Protein AF-A0A1J0WFP7-F1 (afdb_monomer_lite)

Structure (mmCIF, N/CA/C/O backbone):
data_AF-A0A1J0WFP7-F1
#
_entry.id   AF-A0A1J0WFP7-F1
#
loop_
_atom_site.group_PDB
_atom_site.id
_atom_site.type_symbol
_atom_site.label_atom_id
_atom_site.label_alt_id
_atom_site.label_comp_id
_atom_site.label_asym_id
_atom_site.label_entity_id
_atom_site.label_seq_id
_atom_site.pdbx_PDB_ins_code
_atom_site.Cartn_x
_atom_site.Cartn_y
_atom_site.Cartn_z
_atom_site.occupancy
_atom_site.B_iso_or_equiv
_atom_site.auth_seq_id
_atom_site.auth_comp_id
_atom_site.auth_asym_id
_atom_site.auth_atom_id
_atom_site.pdbx_PDB_model_num
ATOM 1 N N . MET A 1 1 ? -6.666 -20.468 -14.752 1.00 45.28 1 MET A N 1
ATOM 2 C CA . MET A 1 1 ? -5.363 -19.826 -14.468 1.00 45.28 1 MET A CA 1
ATOM 3 C C . MET A 1 1 ? -5.597 -18.331 -14.370 1.00 45.28 1 MET A C 1
ATOM 5 O O . MET A 1 1 ? -5.958 -17.728 -15.368 1.00 45.28 1 MET A O 1
ATOM 9 N N . THR A 1 2 ? -5.495 -17.735 -13.188 1.00 53.22 2 THR A N 1
ATOM 10 C CA . THR A 1 2 ? -5.694 -16.289 -13.021 1.00 53.22 2 THR A CA 1
ATOM 11 C C . THR A 1 2 ? -4.417 -15.551 -13.432 1.00 53.22 2 THR A C 1
ATOM 13 O O . THR A 1 2 ? -3.443 -15.472 -12.689 1.00 53.22 2 THR A O 1
ATOM 16 N N . THR A 1 3 ? -4.406 -15.037 -14.661 1.00 74.56 3 THR A N 1
ATOM 17 C CA . THR A 1 3 ? -3.293 -14.317 -15.309 1.00 74.56 3 THR A CA 1
ATOM 18 C C . THR A 1 3 ? -3.260 -12.835 -14.927 1.00 74.56 3 THR A C 1
ATOM 20 O O . THR A 1 3 ? -2.987 -11.973 -15.762 1.00 74.56 3 THR A O 1
ATOM 23 N N . ALA A 1 4 ? -3.611 -12.507 -13.684 1.00 84.31 4 ALA A N 1
ATOM 24 C CA . ALA A 1 4 ? -3.690 -11.119 -13.258 1.00 84.31 4 ALA A CA 1
ATOM 25 C C . ALA A 1 4 ? -2.282 -10.502 -13.232 1.00 84.31 4 ALA A C 1
ATOM 27 O O . ALA A 1 4 ? -1.344 -11.104 -12.696 1.00 84.31 4 ALA A O 1
ATOM 28 N N . ARG A 1 5 ? -2.133 -9.332 -13.857 1.00 87.00 5 ARG A N 1
ATOM 29 C 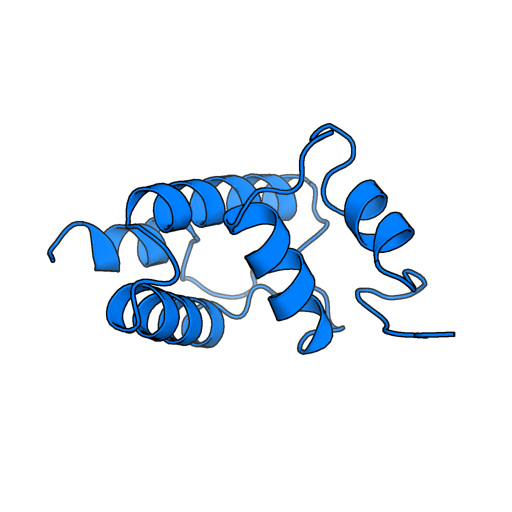CA . ARG A 1 5 ? -0.866 -8.603 -13.946 1.00 87.00 5 ARG A CA 1
ATOM 30 C C . ARG A 1 5 ? -0.803 -7.561 -12.841 1.00 87.00 5 ARG A C 1
ATOM 32 O O . ARG A 1 5 ? -1.703 -6.736 -12.744 1.00 87.00 5 ARG A O 1
ATOM 39 N N . PHE A 1 6 ? 0.267 -7.591 -12.057 1.00 89.69 6 PHE A N 1
ATOM 40 C CA . PHE A 1 6 ? 0.489 -6.650 -10.955 1.00 89.69 6 PHE A CA 1
ATOM 41 C C . PHE A 1 6 ? 1.541 -5.591 -11.313 1.00 89.69 6 PHE A C 1
ATOM 43 O O . PHE A 1 6 ? 1.503 -4.491 -10.773 1.00 89.69 6 PHE A O 1
ATOM 50 N N . ASP A 1 7 ? 2.445 -5.918 -12.244 1.00 87.50 7 ASP A N 1
ATOM 51 C CA . ASP A 1 7 ? 3.507 -5.040 -12.750 1.00 87.50 7 ASP A CA 1
ATOM 52 C C . ASP A 1 7 ? 3.994 -5.529 -14.135 1.00 87.50 7 ASP A C 1
ATOM 54 O O . ASP A 1 7 ? 3.655 -6.660 -14.523 1.00 87.50 7 ASP A O 1
ATOM 58 N N . PRO A 1 8 ? 4.756 -4.749 -14.932 1.00 86.19 8 PRO A N 1
ATOM 59 C CA . PRO A 1 8 ? 5.345 -5.240 -16.177 1.00 86.19 8 PRO A CA 1
ATOM 60 C C . PRO A 1 8 ? 6.159 -6.528 -15.969 1.00 86.19 8 PRO A C 1
ATOM 62 O O . PRO A 1 8 ? 7.144 -6.563 -15.244 1.00 86.19 8 PRO A O 1
ATOM 65 N N . GLY A 1 9 ? 5.728 -7.622 -16.604 1.00 87.12 9 GLY A N 1
ATOM 66 C CA . GLY A 1 9 ? 6.381 -8.932 -16.474 1.00 87.12 9 GLY A CA 1
ATOM 67 C C . GLY A 1 9 ? 6.021 -9.723 -15.207 1.00 87.12 9 GLY A C 1
ATOM 68 O O . GLY A 1 9 ? 6.378 -10.898 -15.111 1.00 87.12 9 GLY A O 1
ATOM 69 N N . ILE A 1 10 ? 5.263 -9.141 -14.271 1.00 90.50 10 ILE A N 1
ATOM 70 C CA . ILE A 1 10 ? 4.891 -9.775 -13.001 1.00 90.50 10 ILE A CA 1
ATOM 71 C C . ILE A 1 10 ? 3.420 -10.202 -13.032 1.00 90.50 10 ILE A C 1
ATOM 73 O O . ILE A 1 10 ? 2.497 -9.388 -12.928 1.00 90.50 10 ILE A O 1
ATOM 77 N N . TYR A 1 11 ? 3.212 -11.513 -13.168 1.00 91.12 11 TYR A N 1
ATOM 78 C CA . TYR A 1 11 ? 1.895 -12.138 -13.276 1.00 91.12 11 TYR A CA 1
ATOM 79 C C . TYR A 1 11 ? 1.667 -13.160 -12.172 1.00 91.12 11 TYR A C 1
ATOM 81 O O . TYR A 1 11 ? 2.537 -13.982 -11.877 1.00 91.12 11 TYR A O 1
ATOM 89 N N . GLY A 1 12 ? 0.450 -13.158 -11.639 1.00 90.69 12 GLY A N 1
ATOM 90 C CA . GLY A 1 12 ? 0.032 -14.088 -10.604 1.00 90.69 12 GLY A CA 1
ATOM 91 C C . GLY A 1 12 ? 0.486 -13.671 -9.207 1.00 90.69 12 GLY A C 1
ATOM 92 O O . GLY A 1 12 ? 1.541 -13.071 -8.999 1.00 90.69 12 GLY A O 1
ATOM 93 N N . PHE A 1 13 ? -0.342 -14.035 -8.235 1.00 89.62 13 PHE A N 1
ATOM 94 C CA . PHE A 1 13 ? -0.247 -13.564 -6.860 1.00 89.62 13 PHE A CA 1
ATOM 95 C C . PHE A 1 13 ? 1.086 -13.909 -6.181 1.00 89.62 13 PHE A C 1
ATOM 97 O O . PHE A 1 13 ? 1.757 -13.024 -5.664 1.00 89.62 13 PHE A O 1
ATOM 104 N N . HIS A 1 14 ? 1.536 -15.167 -6.253 1.00 89.75 14 HIS A N 1
ATOM 105 C CA . HIS A 1 14 ? 2.794 -15.583 -5.616 1.00 89.75 14 HIS A CA 1
ATOM 106 C C . HIS A 1 14 ? 4.024 -14.848 -6.166 1.00 89.75 14 HIS A C 1
ATOM 108 O O . HIS A 1 14 ? 4.943 -14.530 -5.412 1.00 89.75 14 HIS A O 1
ATOM 114 N N . ARG A 1 15 ? 4.048 -14.564 -7.477 1.00 91.69 15 ARG A N 1
ATOM 115 C CA . ARG A 1 15 ? 5.146 -13.802 -8.087 1.00 91.69 15 ARG A CA 1
ATOM 116 C C . ARG A 1 15 ? 5.081 -12.334 -7.689 1.00 91.69 15 ARG A C 1
ATOM 118 O O . ARG A 1 15 ? 6.125 -11.764 -7.403 1.00 91.69 15 ARG A O 1
ATOM 125 N N . ALA A 1 16 ? 3.884 -11.752 -7.635 1.00 92.38 16 ALA A N 1
ATOM 126 C CA . ALA A 1 16 ? 3.686 -10.383 -7.173 1.00 92.38 16 ALA A CA 1
ATOM 127 C C . ALA A 1 16 ? 4.128 -10.209 -5.716 1.00 92.38 16 ALA A C 1
ATOM 129 O O . ALA A 1 16 ? 4.902 -9.303 -5.429 1.00 92.38 16 ALA A O 1
ATOM 130 N N . HIS A 1 17 ? 3.727 -11.121 -4.828 1.00 94.50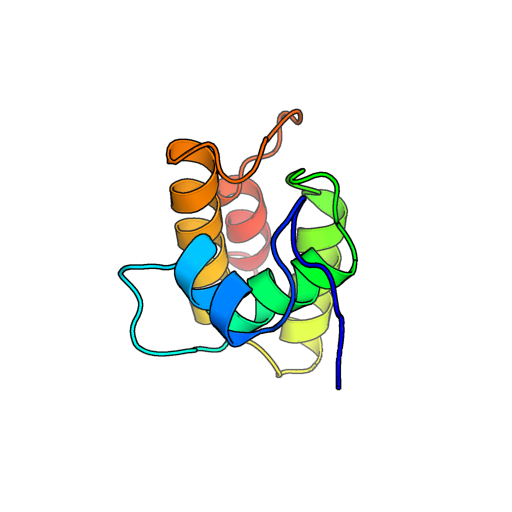 17 HIS A N 1
ATOM 131 C CA . HIS A 1 17 ? 4.140 -11.103 -3.429 1.00 94.50 17 HIS A CA 1
ATOM 132 C C . HIS A 1 17 ? 5.667 -11.115 -3.291 1.00 94.50 17 HIS A C 1
ATOM 134 O O . HIS A 1 17 ? 6.231 -10.185 -2.734 1.00 94.50 17 HIS A O 1
ATOM 140 N N . ARG A 1 18 ? 6.353 -12.084 -3.915 1.00 93.31 18 ARG A N 1
ATOM 141 C CA . ARG A 1 18 ? 7.825 -12.155 -3.890 1.00 93.31 18 ARG A CA 1
ATOM 142 C C . ARG A 1 18 ? 8.493 -10.942 -4.546 1.00 93.31 18 ARG A C 1
ATOM 144 O O . ARG A 1 18 ? 9.578 -10.545 -4.136 1.00 93.31 18 ARG A O 1
ATOM 151 N N . HIS A 1 19 ? 7.878 -10.377 -5.585 1.00 92.56 19 HIS A N 1
ATOM 152 C CA . HIS A 1 19 ? 8.413 -9.209 -6.274 1.00 92.56 19 HIS A CA 1
ATOM 153 C C . HIS A 1 19 ? 8.341 -7.957 -5.400 1.00 92.56 19 HIS A C 1
ATOM 155 O O . HIS A 1 19 ? 9.352 -7.276 -5.263 1.00 92.56 19 HIS A O 1
ATOM 161 N N . PHE A 1 20 ? 7.192 -7.652 -4.796 1.00 93.56 20 PHE A N 1
ATOM 162 C CA . PHE A 1 20 ? 7.020 -6.447 -3.981 1.00 93.56 20 PHE A CA 1
ATOM 163 C C . PHE A 1 20 ? 7.600 -6.623 -2.573 1.00 93.56 20 PHE A C 1
ATOM 165 O O . PHE A 1 20 ? 8.375 -5.772 -2.136 1.00 93.56 20 PHE A O 1
ATOM 172 N N . PHE A 1 21 ? 7.352 -7.768 -1.938 1.00 95.19 21 PHE A N 1
ATOM 173 C CA . PHE A 1 21 ? 7.657 -8.049 -0.535 1.00 95.19 21 PHE A CA 1
ATOM 174 C C . PHE A 1 21 ? 8.498 -9.334 -0.371 1.00 95.19 21 PHE A C 1
ATOM 176 O O . PHE A 1 21 ? 8.006 -10.346 0.119 1.00 95.19 21 PHE A O 1
ATOM 183 N N . PRO A 1 22 ? 9.773 -9.346 -0.808 1.00 91.62 22 PRO A N 1
ATOM 184 C CA . PRO A 1 22 ? 10.621 -10.537 -0.700 1.00 91.62 22 PRO A CA 1
ATOM 185 C C . PRO A 1 22 ? 10.927 -10.941 0.752 1.00 91.62 22 PRO A C 1
ATOM 187 O O . PRO A 1 22 ? 11.108 -12.128 1.008 1.00 91.62 22 PRO A O 1
ATOM 190 N N . GLU A 1 23 ? 10.950 -9.972 1.673 1.00 89.00 23 GLU A N 1
ATOM 191 C CA . GLU A 1 23 ? 11.284 -10.161 3.095 1.00 89.00 23 GLU A CA 1
ATOM 192 C C . GLU A 1 23 ? 10.054 -10.373 3.993 1.00 89.00 23 GLU A C 1
ATOM 194 O O . GLU A 1 23 ? 10.198 -10.565 5.196 1.00 89.00 23 GLU A O 1
ATOM 199 N N . GLU A 1 24 ? 8.842 -10.335 3.432 1.00 88.62 24 GLU A N 1
ATOM 200 C CA . GLU A 1 24 ? 7.601 -10.549 4.182 1.00 88.62 24 GLU A CA 1
ATOM 201 C C . GLU A 1 24 ? 7.111 -11.974 3.899 1.00 88.62 24 GLU A C 1
ATOM 203 O O . GLU A 1 24 ? 6.639 -12.251 2.797 1.00 88.62 24 GLU A O 1
ATOM 208 N N . PRO A 1 25 ? 7.255 -12.929 4.831 1.00 80.06 25 PRO A N 1
ATOM 209 C CA . PRO A 1 25 ? 6.782 -14.293 4.609 1.00 80.06 25 PRO A CA 1
ATOM 210 C C . PRO A 1 25 ? 5.257 -14.409 4.741 1.00 80.06 25 PRO A C 1
ATOM 212 O O . PRO A 1 25 ? 4.655 -15.290 4.123 1.00 80.06 25 PRO A O 1
ATOM 215 N N . GLU A 1 26 ? 4.636 -13.530 5.531 1.00 88.44 26 GLU A N 1
ATOM 216 C CA . GLU A 1 26 ? 3.209 -13.552 5.838 1.00 88.44 26 GLU A CA 1
ATOM 217 C C . GLU A 1 26 ? 2.443 -12.460 5.091 1.00 88.44 26 GLU A C 1
ATOM 219 O O . GLU A 1 26 ? 2.911 -11.339 4.905 1.00 88.44 26 GLU A O 1
ATOM 224 N N . ILE A 1 27 ? 1.223 -12.801 4.680 1.00 92.31 27 ILE A N 1
ATOM 225 C CA . ILE A 1 27 ? 0.333 -11.897 3.956 1.00 92.31 27 ILE A CA 1
ATOM 226 C C . ILE A 1 27 ? -0.713 -11.383 4.936 1.00 92.31 27 ILE A C 1
ATOM 228 O O . ILE A 1 27 ? -1.747 -12.015 5.156 1.00 92.31 27 ILE A O 1
ATOM 232 N N . ASP A 1 28 ? -0.427 -10.227 5.523 1.00 94.81 28 ASP A N 1
ATOM 233 C CA . ASP A 1 28 ? -1.371 -9.501 6.364 1.00 94.81 28 ASP A CA 1
ATOM 234 C C . ASP A 1 28 ? -2.351 -8.654 5.521 1.00 94.81 28 ASP A C 1
ATOM 236 O O . ASP A 1 28 ? -2.354 -8.674 4.279 1.00 94.81 28 ASP A O 1
ATOM 240 N N . ARG A 1 29 ? -3.235 -7.908 6.195 1.00 96.12 29 ARG A N 1
ATOM 241 C CA . ARG A 1 29 ? -4.217 -7.041 5.526 1.00 96.12 29 ARG A CA 1
ATOM 242 C C . ARG A 1 29 ? -3.557 -5.922 4.723 1.00 96.12 29 ARG A C 1
ATOM 244 O O . ARG A 1 29 ? -4.070 -5.569 3.663 1.00 96.12 29 ARG A O 1
ATOM 251 N N . ALA A 1 30 ? -2.434 -5.384 5.189 1.00 96.50 30 ALA A N 1
ATOM 252 C CA . ALA A 1 30 ? -1.732 -4.294 4.525 1.00 96.50 30 ALA A CA 1
ATOM 253 C C . ALA A 1 30 ? -1.029 -4.773 3.244 1.00 96.50 30 ALA A C 1
ATOM 255 O O . ALA A 1 30 ? -1.182 -4.161 2.185 1.00 96.50 30 ALA A O 1
ATOM 256 N N . VAL A 1 31 ? -0.338 -5.915 3.306 1.00 96.31 31 VAL A N 1
ATOM 257 C CA . VAL A 1 31 ? 0.254 -6.586 2.139 1.00 96.31 31 VAL A CA 1
ATOM 258 C C . VAL A 1 31 ? -0.838 -6.940 1.128 1.00 96.31 31 VAL A C 1
ATOM 260 O O . VAL A 1 31 ? -0.711 -6.642 -0.063 1.00 96.31 31 VAL A O 1
ATOM 263 N N . SER A 1 32 ? -1.949 -7.515 1.602 1.00 95.25 32 SER A N 1
ATOM 264 C CA . SER A 1 32 ? -3.107 -7.843 0.763 1.00 95.25 32 SER A CA 1
ATOM 265 C C . SER A 1 32 ? -3.675 -6.609 0.068 1.00 95.25 32 SER A C 1
ATOM 267 O O . SER A 1 32 ? -3.913 -6.644 -1.140 1.00 95.25 32 SER A O 1
ATOM 269 N N . PHE A 1 33 ? -3.856 -5.511 0.810 1.00 95.88 33 PHE A N 1
ATOM 270 C CA . PHE A 1 33 ? -4.346 -4.245 0.276 1.00 95.88 33 PHE A CA 1
ATOM 271 C C . PHE A 1 33 ? -3.481 -3.764 -0.888 1.00 95.88 33 PHE A C 1
ATOM 273 O O . PHE A 1 33 ? -4.010 -3.492 -1.964 1.00 95.88 33 PHE A O 1
ATOM 280 N N . ILE A 1 34 ? -2.158 -3.715 -0.709 1.00 95.38 34 ILE A N 1
ATOM 281 C CA . ILE A 1 34 ? -1.248 -3.218 -1.747 1.00 95.38 34 ILE A CA 1
ATOM 282 C C . ILE A 1 34 ? -1.281 -4.130 -2.974 1.00 95.38 34 ILE A C 1
ATOM 284 O O . ILE A 1 34 ? -1.394 -3.640 -4.097 1.00 95.38 34 ILE A O 1
ATOM 288 N N . LEU A 1 35 ? -1.249 -5.454 -2.797 1.00 93.38 35 LEU A N 1
ATOM 289 C CA . LEU A 1 35 ? -1.326 -6.384 -3.928 1.00 93.38 35 LEU A CA 1
ATOM 290 C C . LEU A 1 35 ? -2.644 -6.217 -4.703 1.00 93.38 35 LEU A C 1
ATOM 292 O O . LEU A 1 35 ? -2.630 -6.167 -5.933 1.00 93.38 35 LEU A O 1
ATOM 296 N N . VAL A 1 36 ? -3.777 -6.071 -4.014 1.00 92.62 36 VAL A N 1
ATOM 297 C CA . VAL A 1 36 ? -5.079 -5.835 -4.661 1.00 92.62 36 VAL A CA 1
ATOM 298 C C . VAL A 1 36 ? -5.135 -4.463 -5.338 1.00 92.62 36 VAL A C 1
ATOM 300 O O . VAL A 1 36 ? -5.606 -4.363 -6.471 1.00 92.62 36 VAL A O 1
ATOM 303 N N . GLU A 1 37 ? -4.618 -3.408 -4.705 1.00 92.12 37 GLU A N 1
ATOM 304 C CA . GLU A 1 37 ? -4.541 -2.064 -5.294 1.00 92.12 37 GLU A CA 1
ATOM 305 C C . GLU A 1 37 ? -3.795 -2.095 -6.630 1.00 92.12 37 GLU A C 1
ATOM 307 O O . GLU A 1 37 ? -4.251 -1.481 -7.608 1.00 92.12 37 GLU A O 1
ATOM 312 N N . ARG A 1 38 ? -2.712 -2.881 -6.683 1.00 89.94 38 ARG A N 1
ATOM 313 C CA . ARG A 1 38 ? -1.822 -3.030 -7.838 1.00 89.94 38 ARG A CA 1
ATOM 314 C C . ARG A 1 38 ? -2.462 -3.710 -9.035 1.00 89.94 38 ARG A C 1
ATOM 316 O O . ARG A 1 38 ? -2.120 -3.365 -10.165 1.00 89.94 38 ARG A O 1
ATOM 323 N N . LEU A 1 39 ? -3.456 -4.572 -8.825 1.00 86.19 39 LEU A N 1
ATOM 324 C CA . LEU A 1 39 ? -4.248 -5.139 -9.923 1.00 86.19 39 LEU A CA 1
ATOM 325 C C . LEU A 1 39 ? -4.927 -4.059 -10.775 1.00 86.19 39 LEU A C 1
ATOM 327 O O . LEU A 1 39 ? -5.053 -4.213 -11.988 1.00 86.19 39 LEU A O 1
ATOM 331 N N . GLY A 1 40 ? -5.341 -2.953 -10.151 1.00 79.00 40 GLY A N 1
ATOM 332 C CA . GLY A 1 40 ? -5.941 -1.810 -10.842 1.00 79.00 40 GLY A CA 1
ATOM 333 C C . GLY A 1 40 ? -4.926 -0.798 -11.379 1.00 79.00 40 GLY A C 1
ATOM 334 O O . GLY A 1 40 ? -5.323 0.193 -11.986 1.00 79.00 40 GLY A O 1
ATOM 335 N N . ASN A 1 41 ? -3.629 -1.006 -11.141 1.00 78.38 41 ASN A N 1
ATOM 336 C CA . ASN A 1 41 ? -2.596 0.000 -11.345 1.00 78.38 41 ASN A CA 1
ATOM 337 C C . ASN A 1 41 ? -1.298 -0.643 -11.863 1.00 78.38 41 ASN A C 1
ATOM 339 O O . ASN A 1 41 ? -0.302 -0.811 -11.174 1.00 78.38 41 ASN A O 1
ATOM 343 N N . ILE A 1 42 ? -1.287 -0.991 -13.141 1.00 74.12 42 ILE A N 1
ATOM 344 C CA . ILE A 1 42 ? -0.152 -1.660 -13.803 1.00 74.12 42 ILE A CA 1
ATOM 345 C C . ILE A 1 42 ? 0.995 -0.716 -14.213 1.00 74.12 42 ILE A C 1
ATOM 347 O O . ILE A 1 42 ? 1.891 -1.139 -14.938 1.00 74.12 42 ILE A O 1
ATOM 351 N N . ARG A 1 43 ? 0.927 0.572 -13.844 1.00 81.06 43 ARG A N 1
ATOM 352 C CA . ARG A 1 43 ? 1.916 1.610 -14.205 1.00 81.06 43 ARG A CA 1
ATOM 353 C C . ARG A 1 43 ? 2.955 1.863 -13.106 1.00 81.06 43 ARG A C 1
ATOM 355 O O . ARG A 1 43 ? 3.681 2.846 -13.188 1.00 81.06 43 ARG A O 1
ATOM 362 N N . SER A 1 44 ? 2.946 1.046 -12.053 1.00 85.19 44 SER A N 1
ATOM 363 C CA . SER A 1 44 ? 3.850 1.172 -10.899 1.00 85.19 44 SER A CA 1
ATOM 364 C C . SER A 1 44 ? 3.784 2.545 -10.204 1.00 85.19 44 SER A C 1
ATOM 366 O O . SER A 1 44 ? 4.720 2.942 -9.526 1.00 85.19 44 SER A O 1
ATOM 368 N N . LEU A 1 45 ? 2.683 3.296 -10.359 1.00 91.94 45 LEU A N 1
ATOM 369 C CA . LEU A 1 45 ? 2.515 4.623 -9.754 1.00 91.94 45 LEU A CA 1
ATOM 370 C C . LEU A 1 45 ? 1.903 4.540 -8.354 1.00 91.94 45 LEU A C 1
ATOM 372 O O . LEU A 1 45 ? 1.005 3.725 -8.110 1.00 91.94 45 LEU A O 1
ATOM 376 N N . PHE A 1 46 ? 2.324 5.445 -7.475 1.00 94.56 46 PHE A N 1
ATOM 377 C CA . PHE A 1 46 ? 1.657 5.745 -6.214 1.00 94.56 46 PHE A CA 1
ATOM 378 C C . PHE A 1 46 ? 0.474 6.692 -6.467 1.00 94.56 46 PHE A C 1
ATOM 380 O O . PHE A 1 46 ? 0.649 7.885 -6.699 1.00 94.56 46 PHE A O 1
ATOM 387 N N . LEU A 1 47 ? -0.750 6.154 -6.469 1.00 93.81 47 LEU A N 1
ATOM 388 C CA . LEU A 1 47 ? -1.972 6.924 -6.729 1.00 93.81 47 LEU A CA 1
ATOM 389 C C . LEU A 1 47 ? -2.588 7.408 -5.412 1.00 93.81 47 LEU A C 1
ATOM 391 O O . LEU A 1 47 ? -3.597 6.862 -4.968 1.00 93.81 47 LEU A O 1
ATOM 395 N N . ALA A 1 48 ? -1.965 8.414 -4.793 1.00 94.31 48 ALA A N 1
ATOM 396 C CA . ALA A 1 48 ? -2.245 8.841 -3.420 1.00 94.31 48 ALA A CA 1
ATOM 397 C C . ALA A 1 48 ? -3.743 9.021 -3.099 1.00 94.31 48 ALA A C 1
ATOM 399 O O . ALA A 1 48 ? -4.250 8.386 -2.178 1.00 94.31 48 ALA A O 1
ATOM 400 N N . GLU A 1 49 ? -4.480 9.799 -3.899 1.00 92.56 49 GLU A N 1
ATOM 401 C CA . GLU A 1 49 ? -5.916 10.032 -3.669 1.00 92.56 49 GLU A CA 1
ATOM 402 C C . GLU A 1 49 ? -6.757 8.756 -3.766 1.00 92.56 49 GLU A C 1
ATOM 404 O O . GLU A 1 49 ? -7.637 8.523 -2.940 1.00 92.56 49 GLU A O 1
ATOM 409 N N . ARG A 1 50 ? -6.461 7.888 -4.742 1.00 93.19 50 ARG A N 1
ATOM 410 C CA . ARG A 1 50 ? -7.152 6.599 -4.884 1.00 93.19 50 ARG A CA 1
ATOM 411 C C . ARG A 1 50 ? -6.867 5.706 -3.680 1.00 93.19 50 ARG A C 1
ATOM 413 O O . ARG A 1 50 ? -7.782 5.073 -3.164 1.00 93.19 50 ARG A O 1
ATOM 420 N N . ILE A 1 51 ? -5.608 5.642 -3.249 1.00 95.50 51 ILE A N 1
ATOM 421 C CA . ILE A 1 51 ? -5.184 4.851 -2.090 1.00 95.50 51 ILE A CA 1
ATOM 422 C C . ILE A 1 51 ? -5.904 5.349 -0.833 1.00 95.50 51 ILE A C 1
ATOM 424 O O . ILE A 1 51 ? -6.513 4.540 -0.137 1.00 95.50 51 ILE A O 1
ATOM 428 N N . ARG A 1 52 ? -5.919 6.667 -0.593 1.00 95.75 52 ARG A N 1
ATOM 429 C CA . ARG A 1 52 ? -6.630 7.289 0.531 1.00 95.75 52 ARG A CA 1
ATOM 430 C C . ARG A 1 52 ? -8.116 6.927 0.529 1.00 95.75 52 ARG A C 1
ATOM 432 O O . ARG A 1 52 ? -8.605 6.411 1.525 1.00 95.75 52 ARG A O 1
ATOM 439 N N . GLN A 1 53 ? -8.810 7.112 -0.595 1.00 95.25 53 GLN A N 1
ATOM 440 C CA . GLN A 1 53 ? -10.239 6.793 -0.721 1.00 95.25 53 GLN A CA 1
ATOM 441 C C . GLN A 1 53 ? -10.545 5.309 -0.472 1.00 95.25 53 GLN A C 1
ATOM 443 O O . GLN A 1 53 ? -11.548 4.974 0.157 1.00 95.25 53 GLN A O 1
ATOM 448 N N . LEU A 1 54 ? -9.690 4.404 -0.962 1.00 96.25 54 LEU A N 1
ATOM 449 C CA . LEU A 1 54 ? -9.853 2.970 -0.724 1.00 96.25 54 LEU A CA 1
ATOM 450 C C . LEU A 1 54 ? -9.661 2.622 0.755 1.00 96.25 54 LEU A C 1
ATOM 452 O O . LEU A 1 54 ? -10.449 1.852 1.296 1.00 96.25 54 LEU A O 1
ATOM 456 N N . LEU A 1 55 ? -8.654 3.197 1.414 1.00 97.19 55 LEU A N 1
ATOM 457 C CA . LEU A 1 55 ? -8.414 2.980 2.841 1.00 97.19 55 LEU A CA 1
ATOM 458 C C . LEU A 1 55 ? -9.544 3.559 3.700 1.00 97.19 55 LEU A C 1
ATOM 460 O O . LEU A 1 55 ? -10.022 2.870 4.593 1.00 97.19 55 LEU A O 1
ATOM 464 N N . GLU A 1 56 ? -10.029 4.768 3.398 1.00 96.94 56 GLU A N 1
ATOM 465 C CA . GLU A 1 56 ? -11.179 5.385 4.084 1.00 96.94 56 GLU A CA 1
ATOM 466 C C . GLU A 1 56 ? -12.400 4.476 4.032 1.00 96.94 56 GLU A C 1
ATOM 468 O O . GLU A 1 56 ? -13.021 4.195 5.058 1.00 96.94 56 GLU A O 1
ATOM 473 N N . ARG A 1 57 ? -12.691 3.945 2.843 1.00 96.94 57 ARG A N 1
ATOM 474 C CA . ARG A 1 57 ? -13.776 2.992 2.654 1.00 96.94 57 ARG A CA 1
ATOM 475 C C . ARG A 1 57 ? -13.576 1.729 3.495 1.00 96.94 57 ARG A C 1
ATOM 477 O O . ARG A 1 57 ? -14.471 1.377 4.256 1.00 96.94 57 ARG A O 1
ATOM 484 N N . LEU A 1 58 ? -12.421 1.070 3.394 1.00 97.44 58 LEU A N 1
ATOM 485 C CA . LEU A 1 58 ? -12.156 -0.191 4.101 1.00 97.44 58 LEU A CA 1
ATOM 486 C C . LEU A 1 58 ? -12.167 -0.032 5.626 1.00 97.44 58 LEU A C 1
ATOM 488 O O . LEU A 1 58 ? -12.630 -0.932 6.326 1.00 97.44 58 LEU A O 1
ATOM 492 N N . VAL A 1 59 ? -11.696 1.107 6.136 1.00 97.00 59 VAL A N 1
ATOM 493 C CA . VAL A 1 59 ? -11.778 1.441 7.563 1.00 97.00 59 VAL A CA 1
ATOM 494 C C . VAL A 1 59 ? -13.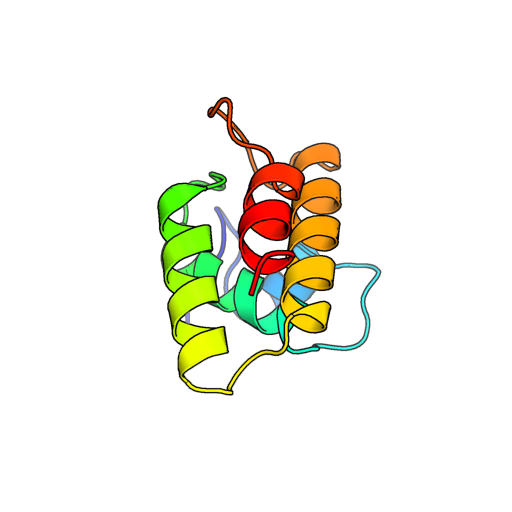229 1.681 7.976 1.00 97.00 59 VAL A C 1
ATOM 496 O O . VAL A 1 59 ? -13.673 1.111 8.969 1.00 97.00 59 VAL A O 1
ATOM 499 N N . SER A 1 60 ? -14.002 2.447 7.197 1.00 96.75 60 SER A N 1
ATOM 500 C CA . SER A 1 60 ? -15.423 2.697 7.491 1.00 96.75 60 SER A CA 1
ATOM 501 C C . SER A 1 60 ? -16.286 1.428 7.456 1.00 96.75 60 SER A C 1
ATOM 503 O O . SER A 1 60 ? -17.253 1.315 8.204 1.00 96.75 60 SER A O 1
ATOM 505 N N . GLU A 1 61 ? -15.909 0.452 6.626 1.00 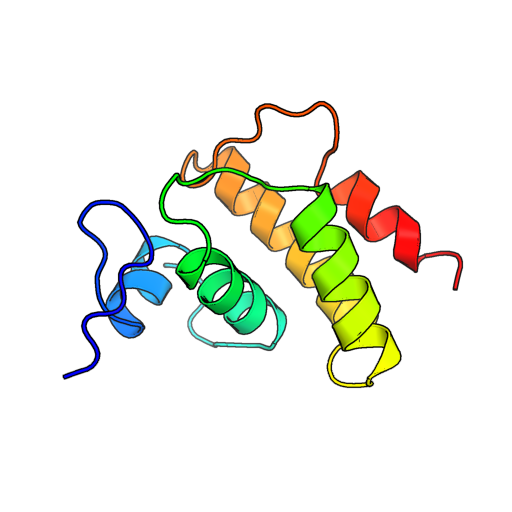97.25 61 GLU A N 1
ATOM 506 C CA . GLU A 1 61 ? -16.551 -0.864 6.527 1.00 97.25 61 GLU A CA 1
ATOM 507 C C . GLU A 1 61 ? -16.050 -1.851 7.607 1.00 97.25 61 GLU A C 1
ATOM 509 O O . GLU A 1 61 ? -16.531 -2.981 7.678 1.00 97.25 61 GLU A O 1
ATOM 514 N N . GLY A 1 62 ? -15.085 -1.457 8.450 1.00 96.25 62 GLY A N 1
ATOM 515 C CA . GLY A 1 62 ? -14.517 -2.300 9.509 1.00 96.25 62 GLY A CA 1
ATOM 516 C C . GLY A 1 62 ? -13.619 -3.439 9.008 1.00 96.25 62 GLY A C 1
ATOM 517 O O . GLY A 1 62 ? -13.317 -4.365 9.760 1.00 96.25 62 GLY A O 1
ATOM 518 N N . LEU A 1 63 ? -13.187 -3.395 7.745 1.00 96.88 63 LEU A N 1
ATOM 519 C CA . LEU A 1 63 ? -12.337 -4.415 7.121 1.00 96.88 63 LEU A CA 1
ATOM 520 C C . LEU A 1 63 ? -10.846 -4.198 7.405 1.00 96.88 63 LEU A C 1
ATOM 522 O O . LEU A 1 63 ? -10.061 -5.144 7.317 1.00 96.88 63 LEU A O 1
ATOM 526 N N . MET A 1 64 ? -10.460 -2.967 7.746 1.00 97.19 64 MET A N 1
ATOM 527 C CA . MET A 1 64 ? -9.108 -2.592 8.155 1.00 97.19 64 MET A CA 1
ATOM 528 C C . MET A 1 64 ? -9.159 -1.663 9.368 1.00 97.19 64 MET A C 1
ATOM 530 O O . MET A 1 64 ? -10.046 -0.823 9.489 1.00 97.19 64 MET A O 1
ATOM 534 N N . SER A 1 65 ? -8.189 -1.809 10.261 1.00 96.75 65 SER A N 1
ATOM 535 C CA . SER A 1 65 ? -7.975 -0.915 11.398 1.00 96.75 65 SER A CA 1
ATOM 536 C C . SER A 1 65 ? -7.063 0.261 11.030 1.00 96.75 65 SER A C 1
ATOM 538 O O . SER A 1 65 ? -6.367 0.243 10.013 1.00 96.75 65 SER A O 1
ATOM 540 N N . VAL A 1 66 ? -6.999 1.276 11.895 1.00 95.81 66 VAL A N 1
ATOM 541 C CA . VAL A 1 66 ? -6.035 2.384 11.751 1.00 95.81 66 VAL A CA 1
ATOM 542 C C . VAL A 1 66 ? -4.583 1.883 11.813 1.00 95.81 66 VAL A C 1
ATOM 544 O O . VAL A 1 66 ? -3.713 2.437 11.143 1.00 95.81 66 VAL A O 1
ATOM 547 N N . ASP A 1 67 ? -4.301 0.812 12.557 1.00 96.44 67 ASP A N 1
ATOM 548 C CA . ASP A 1 67 ? -2.957 0.226 12.601 1.00 96.44 67 ASP A CA 1
ATOM 549 C C . ASP A 1 67 ? -2.601 -0.497 11.295 1.00 96.44 67 ASP A C 1
ATOM 551 O O . ASP A 1 67 ? -1.467 -0.380 10.825 1.00 96.44 67 ASP A O 1
ATOM 555 N N . ASP A 1 68 ? -3.579 -1.132 10.635 1.00 97.38 68 ASP A N 1
ATOM 556 C CA . ASP A 1 68 ? -3.391 -1.665 9.281 1.00 97.38 68 ASP A CA 1
ATOM 557 C C . ASP A 1 68 ? -3.068 -0.526 8.289 1.00 97.38 68 ASP A C 1
ATOM 559 O O . ASP A 1 68 ? -2.207 -0.683 7.425 1.00 97.38 68 ASP A O 1
ATOM 563 N N . VAL A 1 69 ? -3.695 0.652 8.429 1.00 97.50 69 VAL A N 1
ATOM 564 C CA . VAL A 1 69 ? -3.388 1.838 7.599 1.00 97.50 69 VAL A CA 1
ATOM 565 C C . VAL A 1 69 ? -1.960 2.337 7.830 1.00 97.50 69 VAL A C 1
ATOM 567 O O . VAL A 1 69 ? -1.241 2.602 6.864 1.00 97.50 69 VAL A O 1
ATOM 570 N N . LYS A 1 70 ? -1.510 2.432 9.088 1.00 96.94 70 LYS A N 1
ATOM 571 C CA . LYS A 1 70 ? -0.113 2.788 9.402 1.00 96.94 70 LYS A CA 1
ATOM 572 C C . LYS A 1 70 ? 0.856 1.801 8.754 1.00 96.94 70 LYS A C 1
ATOM 574 O O . LYS A 1 70 ? 1.847 2.212 8.152 1.00 96.94 70 LYS A O 1
ATOM 579 N N . ARG A 1 71 ? 0.541 0.503 8.822 1.00 96.88 71 ARG A N 1
ATOM 580 C CA . ARG A 1 71 ? 1.322 -0.559 8.179 1.00 96.88 71 ARG A CA 1
ATOM 581 C C . ARG A 1 71 ? 1.367 -0.396 6.657 1.00 96.88 71 ARG A C 1
ATOM 583 O O . ARG A 1 71 ? 2.447 -0.520 6.082 1.00 96.88 71 ARG A O 1
ATOM 590 N N . VAL A 1 72 ? 0.246 -0.059 6.013 1.00 97.56 72 VAL A N 1
ATOM 591 C CA . VAL A 1 72 ? 0.198 0.264 4.573 1.00 97.56 72 VAL A CA 1
ATOM 592 C C . VAL A 1 72 ? 1.113 1.443 4.238 1.00 97.56 72 VAL A C 1
ATOM 594 O O . VAL A 1 72 ? 1.857 1.368 3.261 1.00 97.56 72 VAL A O 1
ATOM 597 N N . GLY A 1 73 ? 1.101 2.504 5.051 1.00 97.00 73 GLY A N 1
ATOM 598 C CA . GLY A 1 73 ? 1.990 3.657 4.881 1.00 97.00 73 GLY A CA 1
ATOM 599 C C . GLY A 1 73 ? 3.466 3.256 4.870 1.00 97.00 73 GLY A C 1
ATOM 600 O O . GLY A 1 73 ? 4.171 3.544 3.902 1.00 97.00 73 GLY A O 1
ATOM 601 N N . LEU A 1 74 ? 3.898 2.498 5.884 1.00 96.81 74 LEU A N 1
ATOM 602 C CA . LEU A 1 74 ? 5.271 1.985 5.989 1.00 96.81 74 LEU A CA 1
ATOM 603 C C . LEU A 1 74 ? 5.666 1.124 4.780 1.00 96.81 74 LEU A C 1
ATOM 605 O O . LEU A 1 74 ? 6.765 1.266 4.245 1.00 96.81 74 LEU A O 1
ATOM 609 N N . LEU A 1 75 ? 4.772 0.243 4.324 1.00 97.06 75 LEU A N 1
ATOM 610 C CA . LEU A 1 75 ? 5.030 -0.605 3.159 1.00 97.06 75 LEU A CA 1
ATOM 611 C C . LEU A 1 75 ? 5.176 0.214 1.872 1.00 97.06 75 LEU A C 1
ATOM 613 O O . LEU A 1 75 ? 6.087 -0.045 1.087 1.00 97.06 75 LEU A O 1
ATOM 617 N N . TYR A 1 76 ? 4.326 1.218 1.640 1.00 97.00 76 TYR A N 1
ATOM 618 C CA . TYR A 1 76 ? 4.485 2.087 0.472 1.00 97.00 76 TYR A CA 1
ATOM 619 C C . TYR A 1 76 ? 5.796 2.872 0.514 1.00 97.00 76 TYR A C 1
ATOM 621 O O . TYR A 1 76 ? 6.451 2.976 -0.520 1.00 97.00 76 TYR A O 1
ATOM 629 N N . GLU A 1 77 ? 6.215 3.375 1.679 1.00 96.62 77 GLU A N 1
ATOM 630 C CA . GLU A 1 77 ? 7.516 4.043 1.828 1.00 96.62 77 GLU A CA 1
ATOM 631 C C . GLU A 1 77 ? 8.668 3.110 1.448 1.00 96.62 77 GLU A C 1
ATOM 633 O O . GLU A 1 77 ? 9.525 3.481 0.646 1.00 96.62 77 GLU A O 1
ATOM 638 N N . GLN A 1 78 ? 8.655 1.868 1.939 1.00 96.06 78 GLN A N 1
ATOM 639 C CA . GLN A 1 78 ? 9.653 0.860 1.577 1.00 96.06 78 GLN A CA 1
ATOM 640 C C . GLN A 1 78 ? 9.668 0.574 0.069 1.00 96.06 78 GLN A C 1
ATOM 642 O O . GLN A 1 78 ? 10.738 0.524 -0.539 1.00 96.06 78 GLN A O 1
ATOM 647 N N . LEU A 1 79 ? 8.498 0.416 -0.556 1.00 95.75 79 LEU A N 1
ATOM 648 C CA . LEU A 1 79 ? 8.386 0.138 -1.991 1.00 95.75 79 LEU A CA 1
ATOM 649 C C . LEU A 1 79 ? 8.843 1.314 -2.862 1.00 95.75 79 LEU A C 1
ATOM 651 O O . LEU A 1 79 ? 9.444 1.089 -3.916 1.00 95.75 79 LEU A O 1
ATOM 655 N N . ILE A 1 80 ? 8.577 2.549 -2.428 1.00 95.88 80 ILE A N 1
ATOM 656 C CA . ILE A 1 80 ? 9.045 3.769 -3.095 1.00 95.88 80 ILE A CA 1
ATOM 657 C C . ILE A 1 80 ? 10.566 3.884 -2.970 1.00 95.88 80 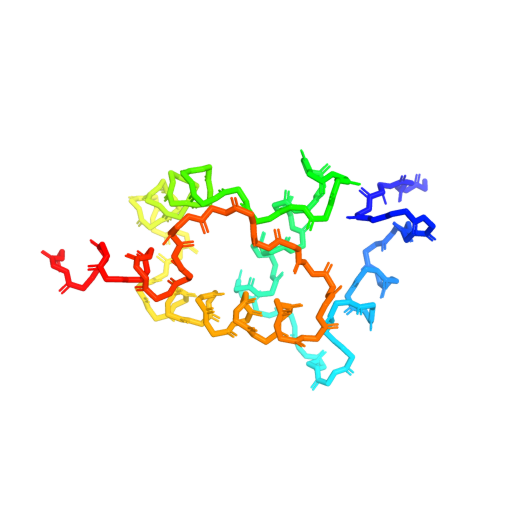ILE A C 1
ATOM 659 O O . ILE A 1 80 ? 11.250 4.080 -3.974 1.00 95.88 80 ILE A O 1
ATOM 663 N N . ASN A 1 81 ? 11.111 3.681 -1.768 1.00 95.62 81 ASN A N 1
ATOM 664 C CA . ASN A 1 81 ? 12.555 3.708 -1.526 1.00 95.62 81 ASN A CA 1
ATOM 665 C C . ASN A 1 81 ? 13.293 2.620 -2.322 1.00 95.62 81 ASN A C 1
ATOM 667 O O . ASN A 1 81 ? 14.383 2.857 -2.835 1.00 95.62 81 ASN A O 1
ATOM 671 N N . ALA A 1 82 ? 12.675 1.447 -2.485 1.00 95.00 82 ALA A N 1
ATOM 672 C CA . ALA A 1 82 ? 13.181 0.356 -3.316 1.00 95.00 82 ALA A CA 1
ATOM 673 C C . ALA A 1 82 ? 12.942 0.555 -4.828 1.00 95.00 82 ALA A C 1
ATOM 675 O O . ALA A 1 82 ? 13.221 -0.357 -5.604 1.00 95.00 82 ALA A O 1
ATOM 676 N N . GLN A 1 83 ? 12.395 1.703 -5.252 1.00 94.06 83 GLN A N 1
ATOM 677 C CA . GLN A 1 83 ? 12.073 2.043 -6.646 1.00 94.06 83 GLN A CA 1
ATOM 678 C C . GLN A 1 83 ? 11.121 1.056 -7.349 1.00 94.06 83 GLN A C 1
ATOM 680 O O . GLN A 1 83 ? 11.054 1.016 -8.576 1.00 94.06 83 GLN A O 1
ATOM 685 N N . LYS A 1 84 ? 10.347 0.276 -6.585 1.00 92.56 84 LYS A N 1
ATOM 686 C CA . LYS A 1 84 ? 9.311 -0.626 -7.123 1.00 92.56 84 LYS A CA 1
ATOM 687 C C . LYS A 1 84 ? 8.007 0.109 -7.414 1.00 92.56 84 LYS A C 1
ATOM 689 O O . LYS A 1 84 ? 7.189 -0.354 -8.203 1.00 92.56 84 LYS A O 1
ATOM 694 N N . ILE A 1 85 ? 7.799 1.243 -6.748 1.00 94.06 85 ILE A N 1
ATOM 695 C CA . ILE A 1 85 ? 6.675 2.150 -6.966 1.00 94.06 85 ILE A CA 1
ATOM 696 C C . ILE A 1 85 ? 7.220 3.568 -7.130 1.00 94.06 85 ILE A C 1
ATOM 698 O O . ILE A 1 85 ? 8.111 3.996 -6.404 1.00 94.06 85 ILE A O 1
ATOM 702 N N . ILE A 1 86 ? 6.663 4.310 -8.078 1.00 93.94 86 ILE A N 1
ATOM 703 C CA . ILE A 1 86 ? 7.049 5.681 -8.391 1.00 93.94 86 ILE A CA 1
ATOM 704 C C . ILE A 1 86 ? 6.034 6.626 -7.754 1.00 93.94 86 ILE A C 1
ATOM 706 O O . ILE A 1 86 ? 4.851 6.602 -8.105 1.00 93.94 86 ILE A O 1
ATOM 710 N N . ASN A 1 87 ? 6.498 7.491 -6.853 1.00 94.88 87 ASN A N 1
ATOM 711 C CA . ASN A 1 87 ? 5.720 8.635 -6.393 1.00 94.88 87 ASN A CA 1
ATOM 712 C C . ASN A 1 87 ? 6.085 9.871 -7.221 1.00 94.88 87 ASN A C 1
ATOM 714 O O . ASN A 1 87 ? 7.189 10.394 -7.115 1.00 94.88 87 ASN A O 1
ATOM 718 N N . ASN A 1 88 ? 5.158 10.318 -8.063 1.00 90.44 88 ASN A N 1
ATOM 719 C CA . ASN A 1 88 ? 5.282 11.537 -8.863 1.00 90.44 88 ASN A CA 1
ATOM 720 C C . ASN A 1 88 ? 4.375 12.667 -8.348 1.00 90.44 88 ASN A C 1
ATOM 722 O O . ASN A 1 88 ? 4.127 13.637 -9.062 1.00 90.44 88 ASN A O 1
ATOM 726 N N . THR A 1 89 ? 3.850 12.517 -7.133 1.00 89.62 89 THR A N 1
ATOM 727 C CA . THR A 1 89 ? 2.976 13.487 -6.476 1.00 89.62 89 THR A CA 1
ATOM 728 C C . THR A 1 89 ? 3.708 14.140 -5.308 1.00 89.62 89 THR A C 1
ATOM 730 O O . THR A 1 89 ? 4.742 13.654 -4.857 1.00 89.62 89 THR A O 1
ATOM 733 N N . THR A 1 90 ? 3.162 15.239 -4.790 1.00 92.06 90 THR A N 1
ATOM 734 C CA . THR A 1 90 ? 3.657 15.863 -3.555 1.00 92.06 90 THR A CA 1
ATOM 735 C C . THR A 1 90 ? 3.151 15.162 -2.294 1.00 92.06 90 THR A C 1
ATOM 737 O O . THR A 1 90 ? 3.615 15.488 -1.209 1.00 92.06 90 THR A O 1
ATOM 740 N N . ILE A 1 91 ? 2.192 14.237 -2.423 1.00 94.69 91 ILE A N 1
ATOM 741 C CA . ILE A 1 91 ? 1.574 13.532 -1.300 1.00 94.69 91 ILE A CA 1
ATOM 742 C C . ILE A 1 91 ? 2.411 12.297 -0.982 1.00 94.69 91 ILE A C 1
ATOM 744 O O . ILE A 1 91 ? 2.717 11.480 -1.855 1.00 94.69 91 ILE A O 1
ATOM 748 N N . THR A 1 92 ? 2.777 12.150 0.281 1.00 95.50 92 THR A N 1
ATOM 749 C CA . THR A 1 92 ? 3.557 11.024 0.790 1.00 95.50 92 THR A CA 1
ATOM 750 C C . THR A 1 92 ? 2.655 9.963 1.431 1.00 95.50 92 THR A C 1
ATOM 752 O O . THR A 1 92 ? 1.509 10.249 1.789 1.00 95.50 92 THR A O 1
ATOM 755 N N . PRO A 1 93 ? 3.136 8.721 1.619 1.00 96.12 93 PRO A N 1
ATOM 756 C CA . PRO A 1 93 ? 2.397 7.726 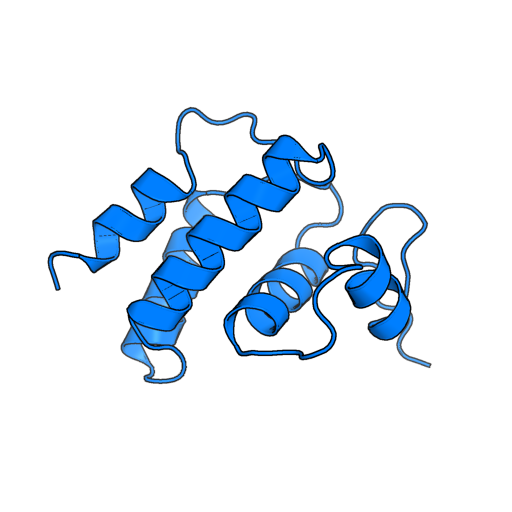2.397 1.00 96.12 93 PRO A CA 1
ATOM 757 C C . PRO A 1 93 ? 2.103 8.197 3.829 1.00 96.12 93 PRO A C 1
ATOM 759 O O . PRO A 1 93 ? 1.004 7.971 4.331 1.00 96.12 93 PRO A O 1
ATOM 762 N N . SER A 1 94 ? 3.043 8.915 4.449 1.00 94.69 94 SER A N 1
ATOM 763 C CA . SER A 1 94 ? 2.866 9.545 5.761 1.00 94.69 94 SER A CA 1
ATOM 764 C C . SER A 1 94 ? 1.705 10.554 5.787 1.00 94.69 94 SER A C 1
ATOM 766 O O . SER A 1 94 ? 0.926 10.554 6.743 1.00 94.69 94 SER A O 1
ATOM 768 N N . ASP A 1 95 ? 1.518 11.351 4.727 1.00 95.44 95 ASP A N 1
ATOM 769 C CA . ASP A 1 95 ? 0.373 12.272 4.616 1.00 95.44 95 ASP A CA 1
ATOM 770 C C . ASP A 1 95 ? -0.965 11.520 4.586 1.00 95.44 95 ASP A C 1
ATOM 772 O O . ASP A 1 95 ? -1.926 11.943 5.228 1.00 95.44 95 ASP A O 1
ATOM 776 N N . ILE A 1 96 ? -1.025 10.373 3.893 1.00 94.94 96 ILE A N 1
ATOM 777 C CA . ILE A 1 96 ? -2.223 9.519 3.877 1.00 94.94 96 ILE A CA 1
ATOM 778 C C . ILE A 1 96 ? -2.515 8.993 5.281 1.00 94.94 96 ILE A C 1
ATOM 780 O O . ILE A 1 96 ? -3.652 9.079 5.733 1.00 94.94 96 ILE A O 1
ATOM 784 N N . VAL A 1 97 ? -1.508 8.469 5.987 1.00 95.69 97 VAL A N 1
ATOM 785 C CA . VAL A 1 97 ? -1.681 7.940 7.352 1.00 95.69 97 VAL A CA 1
ATOM 786 C C . VAL A 1 97 ? -2.178 9.030 8.308 1.00 95.69 97 VAL A C 1
ATOM 788 O O . VAL A 1 97 ? -3.048 8.768 9.142 1.00 95.69 97 VAL A O 1
ATOM 791 N N . ALA A 1 98 ? -1.692 10.265 8.161 1.00 93.69 98 ALA A N 1
ATOM 792 C CA . ALA A 1 98 ? -2.099 11.393 8.995 1.00 93.69 98 ALA A CA 1
ATOM 793 C C . ALA A 1 98 ? -3.603 11.718 8.897 1.00 93.69 98 ALA A C 1
ATOM 795 O O . ALA A 1 98 ? -4.177 12.216 9.870 1.00 93.69 98 ALA A O 1
ATOM 796 N N . CYS A 1 99 ? -4.269 11.393 7.781 1.00 92.19 99 CYS A N 1
ATOM 797 C CA . CYS A 1 99 ? -5.722 11.549 7.639 1.00 92.19 99 CYS A CA 1
ATOM 798 C C . CYS A 1 99 ? -6.518 10.678 8.626 1.00 92.19 99 CYS A C 1
ATOM 800 O O . CYS A 1 99 ? -7.615 11.062 9.022 1.00 92.19 99 CYS A O 1
ATOM 802 N N . PHE A 1 100 ? -5.961 9.546 9.064 1.00 91.00 100 PHE A N 1
ATOM 803 C CA . PHE A 1 100 ? -6.634 8.574 9.936 1.00 91.00 100 PHE A CA 1
ATOM 804 C C . PHE A 1 100 ? -6.282 8.745 11.416 1.00 91.00 100 PHE A C 1
ATOM 806 O O . PHE A 1 100 ? -6.924 8.151 12.274 1.00 91.00 100 PHE A O 1
ATOM 813 N N . ALA A 1 101 ? -5.284 9.572 11.739 1.00 75.81 101 ALA A N 1
ATOM 814 C CA . ALA A 1 101 ? -4.887 9.860 13.118 1.00 75.81 101 ALA A CA 1
ATOM 815 C C . ALA A 1 101 ? -5.834 10.842 13.841 1.00 75.81 101 ALA A C 1
ATOM 817 O O . ALA A 1 101 ? -5.669 11.081 15.035 1.00 75.81 101 ALA A O 1
ATOM 818 N N . LYS A 1 102 ? -6.792 11.442 13.121 1.00 58.59 102 LYS A N 1
ATOM 819 C CA . LYS A 1 102 ? -7.753 12.433 13.639 1.00 58.59 102 LYS A CA 1
ATOM 820 C C . LYS A 1 102 ? -9.182 11.890 13.806 1.00 58.59 102 LYS A C 1
ATOM 822 O O . LYS A 1 102 ? -10.079 12.693 14.058 1.00 58.59 102 LYS A O 1
ATOM 827 N N . ALA A 1 103 ? -9.391 10.587 13.613 1.00 48.50 103 ALA A N 1
ATOM 828 C CA . ALA A 1 103 ? -10.697 9.929 13.693 1.00 48.50 103 ALA A CA 1
ATOM 829 C C . ALA A 1 103 ? -10.953 9.318 15.076 1.00 48.50 103 ALA A C 1
ATOM 831 O O . ALA A 1 103 ? -9.982 8.802 15.676 1.00 48.50 103 ALA A O 1
#

Foldseek 3Di:
DQQQALEVVQGDDVSLCCVLPVPDPDCDPLNVLSSVVSSVPHPLEDPPVVSLVVVVVCVVVVNDDLVSLVVNLVSVVVCCVVVSHPYPDPDHSVNSSVVVVVD

Organism: NCBI:txid1917485

pLDDT: mean 90.99, std 9.52, range [45.28, 97.56]

Radius of gyration: 13.15 Å; chains: 1; bounding box: 30×36×30 Å

Sequence (103 aa):
MTTARFDPGIYGFHRAHRHFFPEEPEIDRAVSFILVERLGNIRSLFLAERIRQLLERLVSEGLMSVDDVKRVGLLYEQLINAQKIINNTTITPSDIVACFAKA

Secondary structure (DSSP, 8-state):
----EEETTEESHHHHHHHH-TT--S--HHHHHHHHHHHT-TT-B--HHHHHHHHHHHHHTTSS-HHHHHHHHHHHHHHHHTTSSB--SS--HHHHHHTTTT-